Protein AF-A0A2E4IWW7-F1 (afdb_monomer)

Secondary structure (DSSP, 8-state):
-----HHHHHHHHHHHHHHHHHHHHT-S--HHHHHHHHHHHHHHHTTSHHHHHTT--S---HHHHHHHS----HHHHHHHHHHHHTT-----

pLDDT: mean 82.87, std 14.84, range [42.53, 96.56]

Radius of gyration: 23.25 Å; Cα contacts (8 Å, |Δi|>4): 50; chains: 1; bounding box: 61×48×36 Å

Solvent-accessible surface area (backbone atoms only — not comparable to full-atom values): 5480 Å² total; per-residue (Å²): 132,92,79,80,64,71,69,60,56,54,55,53,50,50,52,52,50,52,54,50,50,49,58,59,69,67,62,59,89,50,68,65,58,52,51,56,49,49,43,57,50,33,48,56,39,29,73,28,56,52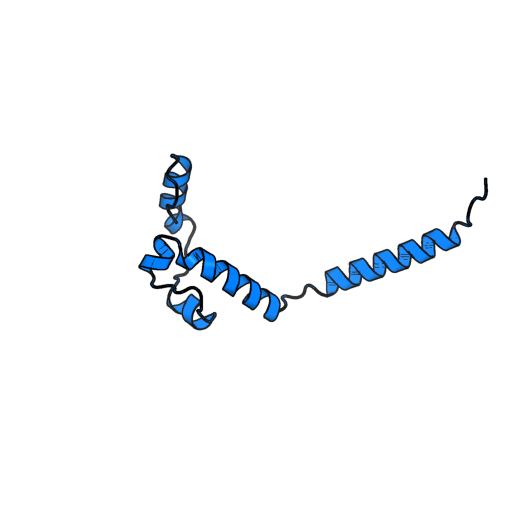,22,49,75,60,66,42,82,27,79,66,52,72,70,55,44,62,72,60,52,75,92,76,52,71,81,74,49,42,68,46,53,54,42,42,75,74,66,47,73,83,71,67

Structure (mmCIF, N/CA/C/O backbone):
data_AF-A0A2E4IWW7-F1
#
_entry.id   AF-A0A2E4IWW7-F1
#
loop_
_atom_site.group_PDB
_atom_site.id
_atom_site.type_symbol
_atom_site.label_atom_id
_atom_site.label_alt_id
_atom_site.label_comp_id
_atom_site.label_asym_id
_atom_site.label_entity_id
_atom_site.label_seq_id
_atom_site.pdbx_PDB_ins_code
_atom_site.Cartn_x
_atom_site.Cartn_y
_atom_site.Cartn_z
_atom_site.occupancy
_atom_site.B_iso_or_equiv
_atom_site.auth_seq_id
_atom_site.auth_comp_id
_atom_site.auth_asym_id
_atom_site.auth_atom_id
_atom_site.pdbx_PDB_model_num
ATOM 1 N N . MET A 1 1 ? 45.301 36.688 -2.616 1.00 42.53 1 MET A N 1
ATOM 2 C CA . MET A 1 1 ? 44.315 35.586 -2.683 1.00 42.53 1 MET A CA 1
ATOM 3 C C . MET A 1 1 ? 44.137 35.216 -4.148 1.00 42.53 1 MET A C 1
ATOM 5 O O . MET A 1 1 ? 43.880 36.139 -4.914 1.00 42.53 1 MET A O 1
ATOM 9 N N . PRO A 1 2 ? 44.346 33.962 -4.586 1.00 52.50 2 PRO A N 1
ATOM 10 C CA . PRO A 1 2 ? 44.184 33.633 -5.996 1.00 52.50 2 PRO A CA 1
ATOM 11 C C . PRO A 1 2 ? 42.690 33.556 -6.327 1.00 52.50 2 PRO A C 1
ATOM 13 O O . PRO A 1 2 ? 41.943 32.805 -5.703 1.00 52.50 2 PRO A O 1
ATOM 16 N N . VAL A 1 3 ? 42.256 34.369 -7.289 1.00 61.78 3 VAL A N 1
ATOM 17 C CA . VAL A 1 3 ? 40.889 34.371 -7.819 1.00 61.78 3 VAL A CA 1
ATOM 18 C C . VAL A 1 3 ? 40.910 33.519 -9.086 1.00 61.78 3 VAL A C 1
ATOM 20 O O . VAL A 1 3 ? 41.581 33.871 -10.055 1.00 61.78 3 VAL A O 1
ATOM 23 N N . PHE A 1 4 ? 40.248 32.362 -9.064 1.00 55.47 4 PHE A N 1
ATOM 24 C CA . PHE A 1 4 ? 40.163 31.490 -10.237 1.00 55.47 4 PHE A CA 1
ATOM 25 C C . PHE A 1 4 ? 39.291 32.133 -11.336 1.00 55.47 4 PHE A C 1
ATOM 27 O O . PHE A 1 4 ? 38.273 32.746 -11.007 1.00 55.47 4 PHE A O 1
ATOM 34 N N . PRO A 1 5 ? 39.641 31.995 -12.631 1.00 63.50 5 PRO A N 1
ATOM 35 C CA . PRO A 1 5 ? 38.901 32.625 -13.726 1.00 63.50 5 PRO A CA 1
ATOM 36 C C . PRO A 1 5 ? 37.452 32.118 -13.831 1.00 63.50 5 PRO A C 1
ATOM 38 O O . PRO A 1 5 ? 37.210 30.912 -13.761 1.00 63.50 5 PRO A O 1
ATOM 41 N N . ASN A 1 6 ? 36.502 33.020 -14.114 1.00 56.94 6 ASN A N 1
ATOM 42 C CA . ASN A 1 6 ? 35.058 32.736 -14.251 1.00 56.94 6 ASN 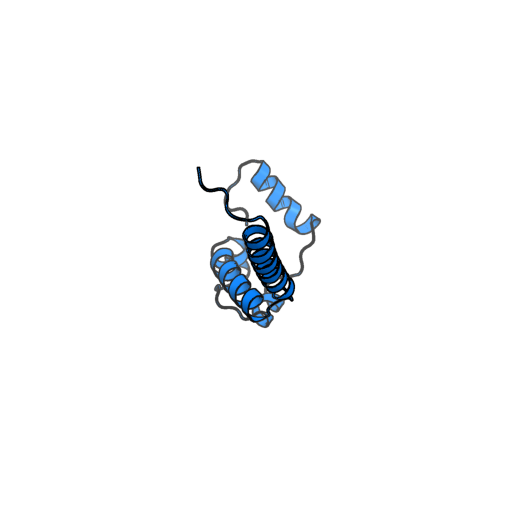A CA 1
ATOM 43 C C . ASN A 1 6 ? 34.707 31.593 -15.233 1.00 56.94 6 ASN A C 1
ATOM 45 O O . ASN A 1 6 ? 33.640 30.997 -15.123 1.00 56.94 6 ASN A O 1
ATOM 49 N N . SER A 1 7 ? 35.609 31.260 -16.162 1.00 60.75 7 SER A N 1
ATOM 50 C CA . SER A 1 7 ? 35.459 30.168 -17.137 1.00 60.75 7 SER A CA 1
ATOM 51 C C . SER A 1 7 ? 35.382 28.770 -16.493 1.00 60.75 7 SER A C 1
ATOM 53 O O . SER A 1 7 ? 34.686 27.887 -16.987 1.00 60.75 7 SER A O 1
ATOM 55 N N . PHE A 1 8 ? 36.035 28.558 -15.344 1.00 60.38 8 PHE A N 1
ATOM 56 C CA . PHE A 1 8 ? 35.958 27.269 -14.643 1.00 60.38 8 PHE A CA 1
ATOM 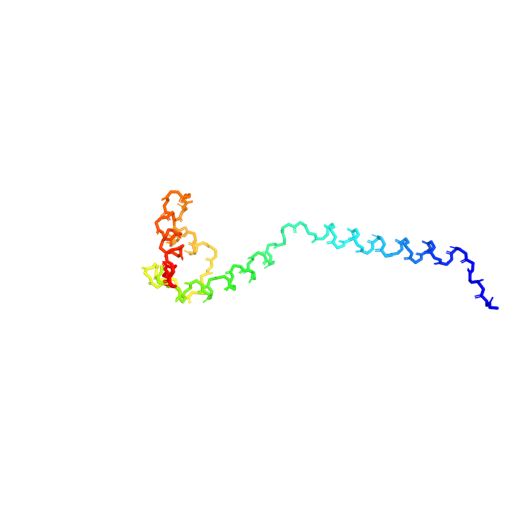57 C C . PHE A 1 8 ? 34.600 27.060 -13.961 1.00 60.38 8 PHE A C 1
ATOM 59 O O . PHE A 1 8 ? 34.073 25.948 -13.955 1.00 60.38 8 PHE A O 1
ATOM 66 N N . TYR A 1 9 ? 33.998 28.130 -13.437 1.00 59.06 9 TYR A N 1
ATOM 67 C CA . TYR A 1 9 ? 32.689 28.064 -12.788 1.00 59.06 9 TYR A CA 1
ATOM 68 C C . TYR A 1 9 ? 31.559 27.791 -13.787 1.00 59.06 9 TYR A C 1
ATOM 70 O O . TYR A 1 9 ? 30.664 27.004 -13.486 1.00 59.06 9 TYR A O 1
ATOM 78 N N . THR A 1 10 ? 31.612 28.372 -14.990 1.00 60.41 10 THR A N 1
ATOM 79 C CA . THR A 1 10 ? 30.597 28.135 -16.032 1.00 60.41 10 THR A CA 1
ATOM 80 C C . THR A 1 10 ? 30.667 26.719 -16.602 1.00 60.41 10 THR A C 1
ATOM 82 O O . THR A 1 10 ? 29.624 26.102 -16.819 1.00 60.41 10 THR A O 1
ATOM 85 N N . LEU A 1 11 ? 31.870 26.157 -16.767 1.00 66.31 11 LEU A N 1
ATOM 86 C CA . LEU A 1 11 ? 32.052 24.771 -17.206 1.00 66.31 11 LEU A CA 1
ATOM 87 C C . LEU A 1 11 ? 31.476 23.773 -16.183 1.00 66.31 11 LEU A C 1
ATOM 89 O O . LEU A 1 11 ? 30.735 22.857 -16.545 1.00 66.31 11 LEU A O 1
ATOM 93 N N . VAL A 1 12 ? 31.767 23.977 -14.893 1.00 61.19 12 VAL A N 1
ATOM 94 C CA . VAL A 1 12 ? 31.252 23.126 -13.806 1.00 61.19 12 VAL A CA 1
ATOM 95 C C . VAL A 1 12 ? 29.734 23.273 -13.657 1.00 61.19 12 VAL A C 1
ATOM 97 O O . VAL A 1 12 ? 29.032 22.268 -13.532 1.00 61.19 12 VAL A O 1
ATOM 100 N N . ALA A 1 13 ? 29.204 24.497 -13.737 1.00 64.88 13 ALA A N 1
ATOM 101 C CA . ALA A 1 13 ? 27.764 24.749 -13.690 1.00 64.88 13 ALA A CA 1
ATOM 102 C C . ALA A 1 13 ? 27.017 24.112 -14.879 1.00 64.88 13 ALA A C 1
ATOM 104 O O . ALA A 1 13 ? 25.935 23.543 -14.697 1.00 64.88 13 ALA A O 1
ATOM 105 N N . GLY A 1 14 ? 27.607 24.135 -16.079 1.00 65.06 14 GLY A N 1
ATOM 106 C CA . GLY A 1 14 ? 27.060 23.480 -17.270 1.00 65.06 14 GLY A CA 1
ATOM 107 C C . GLY A 1 14 ? 26.977 21.958 -17.124 1.00 65.06 14 GLY A C 1
ATOM 108 O O . GLY A 1 14 ? 25.933 21.364 -17.397 1.00 65.06 14 GLY A O 1
ATOM 109 N N . LEU A 1 15 ? 28.035 21.322 -16.605 1.00 68.44 15 LEU A N 1
ATOM 110 C CA . LEU A 1 15 ? 28.056 19.876 -16.346 1.00 68.44 15 LEU A CA 1
ATOM 111 C C . LEU A 1 15 ? 27.055 19.456 -15.256 1.00 68.44 15 LEU A C 1
ATOM 113 O O . LEU A 1 15 ? 26.370 18.440 -15.401 1.00 68.44 15 LEU A O 1
ATOM 117 N N . ALA A 1 16 ? 26.931 20.237 -14.178 1.00 69.12 16 ALA A N 1
ATOM 118 C CA . ALA A 1 16 ? 25.957 19.977 -13.116 1.00 69.12 16 ALA A CA 1
ATOM 119 C C . ALA A 1 16 ? 24.508 20.0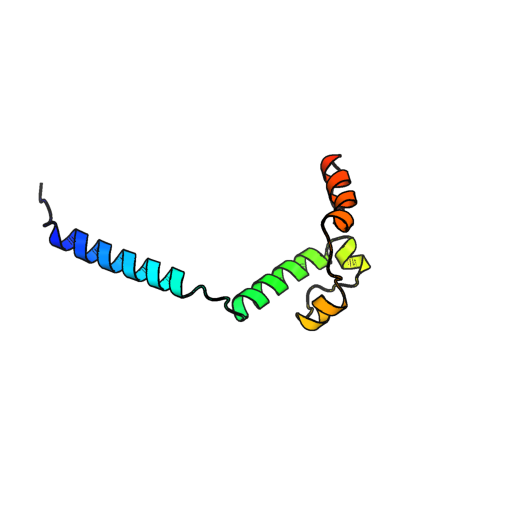74 -13.629 1.00 69.12 16 ALA A C 1
ATOM 121 O O . ALA A 1 16 ? 23.688 19.200 -13.334 1.00 69.12 16 ALA A O 1
ATOM 122 N N . SER A 1 17 ? 24.218 21.079 -14.460 1.00 69.19 17 SER A N 1
ATOM 123 C CA . SER A 1 17 ? 22.900 21.280 -15.077 1.00 69.19 17 SER A CA 1
ATOM 124 C C . SER A 1 17 ? 22.547 20.150 -16.049 1.00 69.19 17 SER A C 1
ATOM 126 O O . SER A 1 17 ? 21.435 19.624 -16.007 1.00 69.19 17 SER A O 1
ATOM 128 N N . ALA A 1 18 ? 23.509 19.688 -16.855 1.00 69.75 18 ALA A N 1
ATOM 129 C CA . ALA A 1 18 ? 23.321 18.540 -17.742 1.00 69.75 18 ALA A CA 1
ATOM 130 C C . ALA A 1 18 ? 23.045 17.238 -16.965 1.00 69.75 18 ALA A C 1
ATOM 132 O O . ALA A 1 18 ? 22.173 16.454 -17.344 1.00 69.75 18 ALA A O 1
ATOM 133 N N . LYS A 1 19 ? 23.729 17.014 -15.833 1.00 69.12 19 LYS A N 1
ATOM 134 C CA . LYS A 1 19 ? 23.486 15.855 -14.956 1.00 69.12 19 LYS A CA 1
ATOM 135 C C . LYS A 1 19 ? 22.104 15.908 -14.294 1.00 69.12 19 LYS A C 1
ATOM 137 O O . LYS A 1 19 ? 21.452 14.871 -14.183 1.00 69.12 19 LYS A O 1
ATOM 142 N N . ALA A 1 20 ? 21.650 17.088 -13.870 1.00 71.31 20 ALA A N 1
ATOM 143 C CA . ALA A 1 20 ? 20.302 17.283 -13.337 1.00 71.31 20 ALA A CA 1
ATOM 144 C C . ALA A 1 20 ? 19.230 17.052 -14.417 1.00 71.31 20 ALA A C 1
ATOM 146 O O . ALA A 1 20 ? 18.281 16.308 -14.183 1.00 71.31 20 ALA A O 1
ATOM 147 N N . GLY A 1 21 ? 19.429 17.585 -15.626 1.00 67.75 21 GLY A N 1
ATOM 148 C CA . GLY A 1 21 ? 18.549 17.353 -16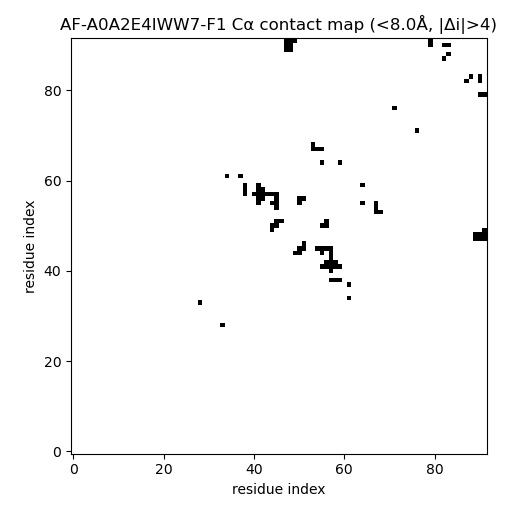.775 1.00 67.75 21 GLY A CA 1
ATOM 149 C C . GLY A 1 21 ? 18.475 15.881 -17.192 1.00 67.75 21 GLY A C 1
ATOM 150 O O . GLY A 1 21 ? 17.388 15.378 -17.471 1.00 67.75 21 GLY A O 1
ATOM 151 N N . LYS A 1 22 ? 19.594 15.144 -17.147 1.00 63.03 22 LYS A N 1
ATOM 152 C CA . LYS A 1 22 ? 19.606 13.690 -17.376 1.00 63.03 22 LYS A CA 1
ATOM 153 C C . LYS A 1 22 ? 18.797 12.934 -16.314 1.00 63.03 22 LYS A C 1
ATOM 155 O O . LYS A 1 22 ? 17.992 12.085 -16.657 1.00 63.03 22 LYS A O 1
ATOM 160 N N . ARG A 1 23 ? 18.929 13.293 -15.032 1.00 62.06 23 ARG A N 1
ATOM 161 C CA . ARG A 1 23 ? 18.145 12.680 -13.939 1.00 62.06 23 ARG A CA 1
ATOM 162 C C . ARG A 1 23 ? 16.643 12.951 -14.047 1.00 62.06 23 ARG A C 1
ATOM 164 O O . ARG A 1 23 ? 15.842 12.077 -13.734 1.00 62.06 23 ARG A O 1
ATOM 171 N N . LEU A 1 24 ? 16.268 14.148 -14.491 1.00 63.97 24 LEU A N 1
ATOM 172 C CA . LEU A 1 24 ? 14.868 14.529 -14.690 1.00 63.97 24 LEU A CA 1
ATOM 173 C C . LEU A 1 24 ? 14.275 13.879 -15.953 1.00 63.97 24 LEU A C 1
ATOM 175 O O . LEU A 1 24 ? 13.138 13.423 -15.921 1.00 63.97 24 LEU A O 1
ATOM 179 N N . SER A 1 25 ? 15.055 13.764 -17.033 1.00 61.97 25 SER A N 1
ATOM 180 C CA . SER A 1 25 ? 14.644 13.069 -18.268 1.00 61.97 25 SER A CA 1
ATOM 181 C C . SER A 1 25 ? 14.658 11.540 -18.154 1.00 61.97 25 SER A C 1
ATOM 183 O O . SER A 1 25 ? 13.966 10.878 -18.920 1.00 61.97 25 SER A O 1
ATOM 185 N N . GLU A 1 26 ? 15.368 10.981 -17.169 1.00 57.59 26 GLU A N 1
ATOM 186 C CA . GLU A 1 26 ? 15.322 9.563 -16.773 1.00 57.59 26 GLU A CA 1
ATOM 187 C C . GLU A 1 26 ? 14.151 9.221 -15.838 1.00 57.59 26 GLU A C 1
ATOM 189 O O . GLU A 1 26 ? 14.039 8.075 -15.399 1.00 57.59 26 GLU A O 1
ATOM 194 N N . THR A 1 27 ? 13.225 10.157 -15.591 1.00 59.03 27 THR A N 1
ATOM 195 C CA . THR A 1 27 ? 11.949 9.840 -14.927 1.00 59.03 27 THR A CA 1
ATOM 196 C C . THR A 1 27 ? 10.746 9.808 -15.892 1.00 59.03 27 THR A C 1
ATOM 198 O O . THR A 1 27 ? 9.717 10.417 -15.602 1.00 59.03 27 THR A O 1
ATOM 201 N N . PRO A 1 28 ? 10.779 9.074 -17.026 1.00 55.00 28 PRO A N 1
ATOM 202 C CA . PRO A 1 28 ? 9.566 8.412 -17.473 1.00 55.00 28 PRO A CA 1
ATOM 203 C C . PRO A 1 28 ? 9.217 7.329 -16.444 1.00 55.00 28 PRO A C 1
ATOM 205 O O . PRO A 1 28 ? 10.083 6.833 -15.721 1.00 55.00 28 PRO A O 1
ATOM 208 N N . SER A 1 29 ? 7.943 6.959 -16.351 1.00 65.00 29 SER A N 1
ATOM 209 C CA . SER A 1 29 ? 7.457 5.885 -15.483 1.00 65.00 29 SER A CA 1
ATOM 210 C C . SER A 1 29 ? 8.265 4.597 -15.699 1.00 65.00 29 SER A C 1
ATOM 212 O O . SER A 1 29 ? 7.962 3.822 -16.602 1.00 65.00 29 SER A O 1
ATOM 214 N N . ASN A 1 30 ? 9.314 4.365 -14.905 1.00 79.69 30 ASN A N 1
ATOM 215 C CA . ASN A 1 30 ? 10.123 3.160 -15.012 1.00 79.69 30 ASN A CA 1
ATOM 216 C C . ASN A 1 30 ? 9.274 1.988 -14.491 1.00 79.69 30 ASN A C 1
ATOM 218 O O . ASN A 1 30 ? 8.998 1.938 -13.286 1.00 79.69 30 ASN A O 1
ATOM 222 N N . PRO A 1 31 ? 8.855 1.032 -15.344 1.00 85.50 31 PRO A N 1
ATOM 223 C CA . PRO A 1 31 ? 7.961 -0.041 -14.916 1.00 85.50 31 PRO A CA 1
ATOM 224 C C . PRO A 1 31 ? 8.581 -0.925 -13.831 1.00 85.50 31 PRO A C 1
ATOM 226 O O . PRO A 1 31 ? 7.863 -1.472 -12.997 1.00 85.50 31 PRO A O 1
ATOM 229 N N . LYS A 1 32 ? 9.916 -1.039 -13.799 1.00 88.12 32 LYS A N 1
ATOM 230 C CA . LYS A 1 32 ? 10.623 -1.737 -12.723 1.00 88.12 32 LYS A CA 1
ATOM 231 C C . LYS A 1 32 ? 10.475 -0.992 -11.398 1.00 88.12 32 LYS A C 1
ATOM 233 O O . LYS A 1 32 ? 10.149 -1.614 -10.397 1.00 88.12 32 LYS A O 1
ATOM 238 N N . ALA A 1 33 ? 10.643 0.330 -11.400 1.00 89.25 33 ALA A N 1
ATOM 239 C CA . ALA A 1 33 ? 10.480 1.136 -10.191 1.00 89.25 33 ALA A CA 1
ATOM 240 C C . ALA A 1 33 ? 9.045 1.058 -9.642 1.00 89.25 33 ALA A C 1
ATOM 242 O O . ALA A 1 33 ? 8.865 0.914 -8.438 1.00 89.25 33 ALA A O 1
ATOM 243 N N . GLN A 1 34 ? 8.032 1.077 -10.516 1.00 90.94 34 GLN A N 1
ATOM 244 C CA . GLN A 1 34 ? 6.628 0.893 -10.121 1.00 90.94 34 GLN A CA 1
ATOM 245 C C . GLN A 1 34 ? 6.386 -0.481 -9.477 1.00 90.94 34 GLN A C 1
ATOM 247 O O . GLN A 1 34 ? 5.756 -0.560 -8.427 1.00 90.94 34 GLN A O 1
ATOM 252 N N . LYS A 1 35 ? 6.940 -1.559 -10.054 1.00 92.44 35 LYS A N 1
ATOM 253 C CA . LYS A 1 35 ? 6.867 -2.909 -9.468 1.00 92.44 35 LYS A CA 1
ATOM 254 C C . LYS A 1 35 ? 7.564 -2.990 -8.107 1.00 92.44 35 LYS A C 1
ATOM 256 O O . LYS A 1 35 ? 6.991 -3.533 -7.168 1.00 92.44 35 LYS A O 1
ATOM 261 N N . ASP A 1 36 ? 8.763 -2.421 -7.995 1.00 92.88 36 ASP A N 1
ATOM 262 C CA . ASP A 1 36 ? 9.545 -2.419 -6.753 1.00 92.88 36 ASP A CA 1
ATOM 263 C C . ASP A 1 36 ? 8.821 -1.635 -5.637 1.00 92.88 36 ASP A C 1
ATOM 265 O O . ASP A 1 36 ? 8.838 -2.040 -4.475 1.00 92.88 36 ASP A O 1
ATOM 269 N N . ILE A 1 37 ? 8.162 -0.520 -5.978 1.00 94.75 37 ILE A N 1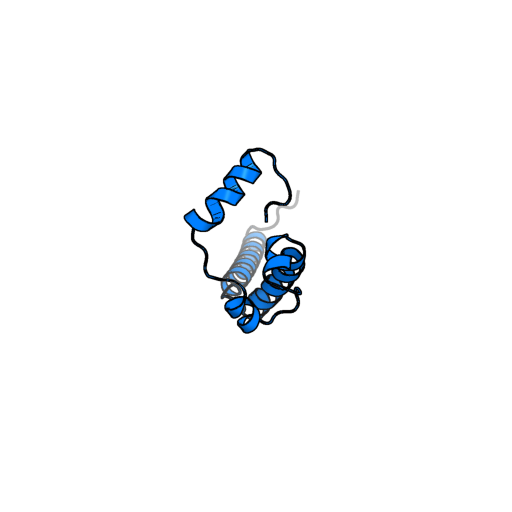
ATOM 270 C CA . ILE A 1 37 ? 7.345 0.264 -5.040 1.00 94.75 37 ILE A CA 1
ATOM 271 C C . ILE A 1 37 ? 6.086 -0.508 -4.641 1.00 94.75 37 ILE A C 1
ATOM 273 O O . ILE A 1 37 ? 5.792 -0.594 -3.450 1.00 94.75 37 ILE A O 1
ATOM 277 N N . LEU A 1 38 ? 5.373 -1.102 -5.603 1.00 95.62 38 LEU A N 1
ATOM 278 C CA . LEU A 1 38 ? 4.172 -1.889 -5.328 1.00 95.62 38 LEU A CA 1
ATOM 279 C C . LEU A 1 38 ? 4.467 -3.033 -4.351 1.00 95.62 38 LEU A C 1
ATOM 281 O O . LEU A 1 38 ? 3.748 -3.177 -3.369 1.00 95.62 38 LEU A O 1
ATOM 285 N N . ALA A 1 39 ? 5.553 -3.783 -4.554 1.00 95.75 39 ALA A N 1
ATOM 286 C CA . ALA A 1 39 ? 5.943 -4.869 -3.653 1.00 95.75 39 ALA A CA 1
ATOM 287 C C . ALA A 1 39 ? 6.165 -4.382 -2.206 1.00 95.75 39 ALA A C 1
ATOM 289 O O . ALA A 1 39 ? 5.714 -5.015 -1.254 1.00 95.75 39 ALA A O 1
ATOM 290 N N . LYS A 1 40 ? 6.807 -3.218 -2.026 1.00 96.25 40 LYS A N 1
ATOM 291 C CA . LYS A 1 40 ? 7.001 -2.615 -0.695 1.00 96.25 40 LYS A CA 1
ATOM 292 C C . LYS A 1 40 ? 5.681 -2.203 -0.049 1.00 96.25 40 LYS A C 1
ATOM 294 O O . LYS A 1 40 ? 5.495 -2.412 1.148 1.00 96.25 40 LYS A O 1
ATOM 299 N N . LEU A 1 41 ? 4.779 -1.609 -0.830 1.00 96.19 41 LEU A N 1
ATOM 300 C CA . LEU A 1 41 ? 3.467 -1.194 -0.342 1.00 96.19 41 LEU A CA 1
ATOM 301 C C . LEU A 1 41 ? 2.612 -2.402 0.045 1.00 96.19 41 LEU A C 1
ATOM 303 O O . LEU A 1 41 ? 2.000 -2.372 1.106 1.00 96.19 41 LEU A O 1
ATOM 307 N N . LEU A 1 42 ? 2.623 -3.472 -0.752 1.00 96.56 42 LEU A N 1
ATOM 308 C CA . LEU A 1 42 ? 1.874 -4.699 -0.471 1.00 96.56 42 LEU A CA 1
ATOM 309 C C . LEU A 1 42 ? 2.367 -5.410 0.789 1.00 96.56 42 LEU A C 1
ATOM 311 O O . LEU A 1 42 ? 1.546 -5.848 1.589 1.00 96.56 42 LEU A O 1
ATOM 315 N N . ALA A 1 43 ? 3.682 -5.463 1.015 1.00 96.56 43 ALA A N 1
ATOM 316 C CA . ALA A 1 43 ? 4.241 -6.033 2.240 1.00 96.56 43 ALA A CA 1
ATOM 317 C C . ALA A 1 43 ? 3.744 -5.306 3.505 1.00 96.56 43 ALA A C 1
ATOM 319 O O . ALA A 1 43 ? 3.451 -5.948 4.513 1.00 96.56 43 ALA A O 1
ATOM 320 N N . SER A 1 44 ? 3.614 -3.975 3.442 1.00 95.56 44 SER A N 1
ATOM 321 C CA . SER A 1 44 ? 3.029 -3.172 4.524 1.00 95.56 44 SER A CA 1
ATOM 322 C C . SER A 1 44 ? 1.511 -3.358 4.612 1.00 95.56 44 SER A C 1
ATOM 324 O O . SER A 1 44 ? 0.965 -3.578 5.690 1.00 95.56 44 SER A O 1
ATOM 326 N N . TYR A 1 45 ? 0.826 -3.333 3.466 1.00 94.81 45 TYR A N 1
ATOM 327 C CA . TYR A 1 45 ? -0.628 -3.447 3.382 1.00 94.81 45 TYR A CA 1
ATOM 328 C C . TYR A 1 45 ? -1.140 -4.783 3.933 1.00 94.81 45 TYR A C 1
ATOM 330 O O . TYR A 1 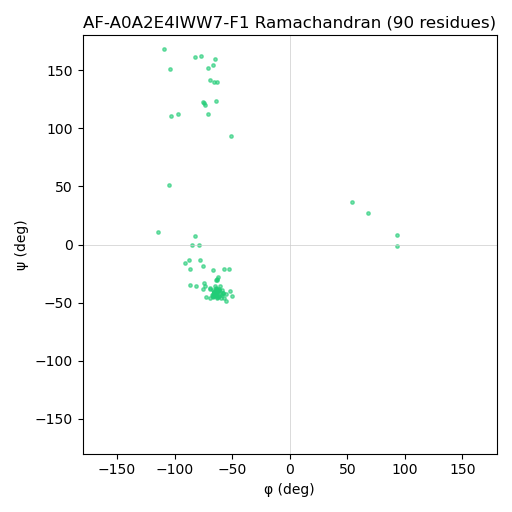45 ? -2.127 -4.800 4.654 1.00 94.81 45 TYR A O 1
ATOM 338 N N . ALA A 1 46 ? -0.424 -5.886 3.703 1.00 95.56 46 ALA A N 1
ATOM 339 C CA . ALA A 1 46 ? -0.740 -7.205 4.260 1.00 95.56 46 ALA A CA 1
ATOM 340 C C . ALA A 1 46 ? -0.809 -7.232 5.803 1.00 95.56 46 ALA A C 1
ATOM 342 O O . ALA A 1 46 ? -1.411 -8.130 6.391 1.00 95.56 46 ALA A O 1
ATOM 343 N N . GLN A 1 47 ? -0.190 -6.259 6.481 1.00 95.12 47 GLN A N 1
ATOM 344 C CA . GLN A 1 47 ? -0.233 -6.149 7.940 1.00 95.12 47 GLN A CA 1
ATOM 345 C C . GLN A 1 47 ? -1.430 -5.348 8.455 1.00 95.12 47 GLN A C 1
ATOM 347 O O . GLN A 1 47 ? -1.714 -5.413 9.652 1.00 95.12 47 GLN A O 1
ATOM 352 N N . THR A 1 48 ? -2.134 -4.623 7.584 1.00 93.38 48 THR A N 1
ATOM 353 C CA . THR A 1 48 ? -3.320 -3.855 7.964 1.00 93.38 48 THR A CA 1
ATOM 354 C C . THR A 1 48 ? -4.529 -4.773 8.130 1.00 93.38 48 THR A C 1
ATOM 356 O O . THR A 1 48 ? -4.542 -5.918 7.664 1.00 93.38 48 THR A O 1
ATOM 359 N N . LYS A 1 49 ? -5.569 -4.289 8.809 1.00 91.56 49 LYS A N 1
ATOM 360 C CA . LYS A 1 49 ? -6.816 -5.029 8.983 1.00 91.56 49 LYS A CA 1
ATOM 361 C C . LYS A 1 49 ? -7.451 -5.342 7.627 1.00 91.56 49 LYS A C 1
ATOM 363 O O . LYS A 1 49 ? -7.786 -6.499 7.390 1.00 91.56 49 LYS A O 1
ATOM 368 N N . GLN A 1 50 ? -7.532 -4.367 6.716 1.00 91.69 50 GLN A N 1
ATOM 369 C CA . GLN A 1 50 ? -8.080 -4.616 5.377 1.00 91.69 50 GLN A CA 1
ATOM 370 C C . GLN A 1 50 ? -7.221 -5.571 4.557 1.00 91.69 50 GLN A C 1
ATOM 372 O O . GLN A 1 50 ? -7.771 -6.429 3.874 1.00 91.69 50 GLN A O 1
ATOM 377 N N . GLY A 1 51 ? -5.890 -5.455 4.615 1.00 93.19 51 GLY A N 1
ATOM 378 C CA . GLY A 1 51 ? -5.015 -6.377 3.894 1.00 93.19 51 GLY A CA 1
ATOM 379 C C . GLY A 1 51 ? -5.255 -7.826 4.312 1.00 93.19 51 GLY A C 1
ATOM 380 O O . GLY A 1 51 ? -5.366 -8.701 3.456 1.00 93.19 51 GLY A O 1
ATOM 381 N N . ARG A 1 52 ? -5.442 -8.068 5.615 1.00 93.06 52 ARG A N 1
ATOM 382 C CA . ARG A 1 52 ? -5.801 -9.390 6.149 1.00 93.06 52 ARG A CA 1
ATOM 383 C C . ARG A 1 52 ? -7.205 -9.831 5.729 1.00 93.06 52 ARG A C 1
ATOM 385 O O . ARG A 1 52 ? -7.372 -10.981 5.339 1.00 93.06 52 ARG A O 1
ATOM 392 N N . GLU A 1 53 ? -8.194 -8.938 5.775 1.00 92.19 53 GLU A N 1
ATOM 393 C CA . GLU A 1 53 ? -9.583 -9.226 5.370 1.00 92.19 53 GLU A CA 1
ATOM 394 C C . GLU A 1 53 ? -9.711 -9.550 3.872 1.00 92.19 53 GLU A C 1
ATOM 396 O O . GLU A 1 53 ? -10.490 -10.424 3.497 1.00 92.19 53 GLU A O 1
ATOM 401 N N . LEU A 1 54 ? -8.915 -8.895 3.023 1.00 92.56 54 LEU A N 1
ATOM 402 C CA . LEU A 1 54 ? -8.852 -9.142 1.579 1.00 92.56 54 LEU A CA 1
ATOM 403 C C . LEU A 1 54 ? -7.902 -10.291 1.198 1.00 92.56 54 LEU A C 1
ATOM 405 O O . LEU A 1 54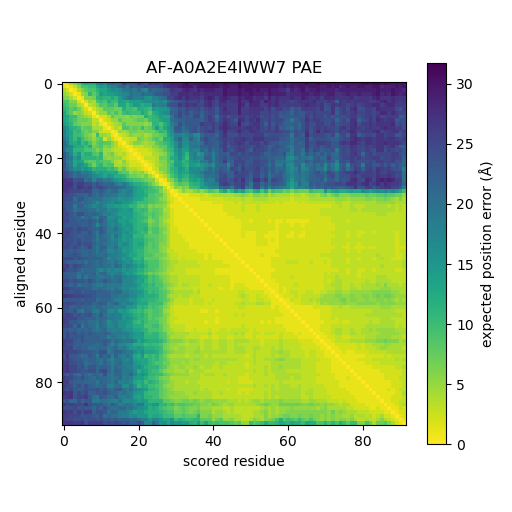 ? -7.754 -10.591 0.014 1.00 92.56 54 LEU A O 1
ATOM 409 N N . GLY A 1 55 ? -7.246 -10.931 2.171 1.00 93.44 55 GLY A N 1
ATOM 410 C CA . GLY A 1 55 ? -6.329 -12.046 1.924 1.00 93.44 55 GLY A CA 1
ATOM 411 C C . GLY A 1 55 ? -5.047 -11.655 1.181 1.00 93.44 55 GLY A C 1
ATOM 412 O O . GLY A 1 55 ? -4.468 -12.485 0.482 1.00 93.44 55 GLY A O 1
ATOM 413 N N . ILE A 1 56 ? -4.599 -10.404 1.312 1.00 95.31 56 ILE A N 1
ATOM 414 C CA . ILE A 1 56 ? -3.340 -9.931 0.733 1.00 95.31 56 ILE A CA 1
ATOM 415 C C . ILE A 1 56 ? -2.168 -10.497 1.537 1.00 95.31 56 ILE A C 1
ATOM 417 O O . ILE A 1 56 ? -2.015 -10.232 2.727 1.00 95.31 56 ILE A O 1
ATOM 421 N N . SER A 1 57 ? -1.317 -11.261 0.862 1.00 93.69 57 SER A N 1
ATOM 422 C CA . SER A 1 57 ? -0.108 -11.882 1.406 1.00 93.69 57 SER A CA 1
ATOM 423 C C . SER A 1 57 ? 1.123 -10.973 1.362 1.00 93.69 57 SER A C 1
ATOM 425 O O . SER A 1 57 ? 2.078 -11.198 2.103 1.00 93.69 57 SER A O 1
ATOM 427 N N . GLY A 1 58 ? 1.123 -9.951 0.501 1.00 93.00 58 GLY A N 1
ATOM 428 C CA . GLY A 1 58 ? 2.254 -9.046 0.294 1.00 93.00 58 GLY A CA 1
ATOM 429 C C . GLY A 1 58 ? 3.187 -9.455 -0.852 1.00 93.00 58 GLY A C 1
ATOM 430 O O . GLY A 1 58 ? 4.168 -8.761 -1.119 1.00 93.00 58 GLY A O 1
ATOM 431 N N . LEU A 1 59 ? 2.901 -10.575 -1.522 1.00 92.44 59 LEU A N 1
ATOM 432 C CA . LEU A 1 59 ? 3.704 -11.153 -2.607 1.00 92.44 59 LEU A CA 1
ATOM 433 C C . LEU A 1 59 ? 2.975 -11.136 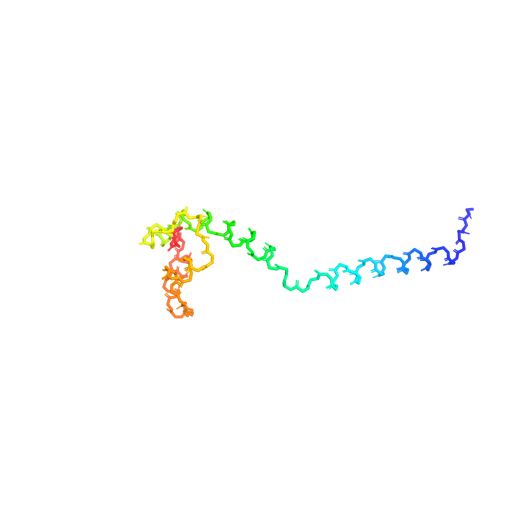-3.961 1.00 92.44 59 LEU A C 1
ATOM 435 O O . LEU A 1 59 ? 3.415 -11.770 -4.921 1.00 92.44 59 LEU A O 1
ATOM 439 N N . GLU A 1 60 ? 1.852 -10.426 -4.046 1.00 93.62 60 GLU A N 1
ATOM 440 C CA . GLU A 1 60 ? 1.003 -10.382 -5.227 1.00 93.62 60 GLU A CA 1
ATOM 441 C C . GLU A 1 60 ? 1.711 -9.721 -6.410 1.00 93.62 60 GLU A C 1
ATOM 443 O O . GLU A 1 60 ? 2.347 -8.667 -6.319 1.00 93.62 60 GLU A O 1
ATOM 448 N N . THR A 1 61 ? 1.504 -10.302 -7.586 1.00 94.50 61 THR A N 1
ATOM 449 C CA . THR A 1 61 ? 1.684 -9.580 -8.842 1.00 94.50 61 THR A CA 1
ATOM 450 C C . THR A 1 61 ? 0.655 -8.455 -8.949 1.00 94.50 61 THR A C 1
ATOM 452 O O . THR A 1 61 ? -0.419 -8.507 -8.351 1.00 94.50 61 THR A O 1
ATOM 455 N N . TYR A 1 62 ? 0.928 -7.459 -9.795 1.00 94.19 62 TYR A N 1
ATOM 456 C CA . TYR A 1 62 ? -0.035 -6.387 -10.067 1.00 94.19 62 TYR A CA 1
ATOM 457 C C . TYR A 1 62 ? -1.427 -6.911 -10.467 1.00 94.19 62 TYR A C 1
ATOM 459 O O . TYR A 1 62 ? -2.432 -6.377 -10.009 1.00 94.19 62 TYR A O 1
ATOM 467 N N . ALA A 1 63 ? -1.495 -7.968 -11.284 1.00 94.81 63 ALA A N 1
ATOM 468 C CA . ALA A 1 63 ? -2.766 -8.542 -11.722 1.00 94.81 63 ALA A CA 1
ATOM 469 C C . ALA A 1 63 ? -3.559 -9.159 -10.558 1.00 94.81 63 ALA A C 1
ATOM 471 O O . ALA A 1 63 ? -4.765 -8.962 -10.476 1.00 94.81 63 ALA A O 1
ATOM 472 N N . GLN A 1 64 ? -2.880 -9.855 -9.641 1.00 94.81 64 GLN A N 1
ATOM 473 C CA . GLN A 1 64 ? -3.502 -10.411 -8.434 1.00 94.81 64 GLN A CA 1
ATOM 474 C C . GLN A 1 64 ? -3.969 -9.297 -7.490 1.00 94.81 64 GLN A C 1
ATOM 476 O O . GLN A 1 64 ? -5.106 -9.320 -7.029 1.00 94.81 64 GLN A O 1
ATOM 481 N N . PHE A 1 65 ? -3.139 -8.270 -7.274 1.00 94.50 65 PHE A N 1
ATOM 482 C CA . PHE A 1 65 ? -3.530 -7.086 -6.506 1.00 94.50 65 PHE A CA 1
ATOM 483 C C . PHE A 1 65 ? -4.792 -6.425 -7.080 1.00 94.50 65 PHE A C 1
ATOM 485 O O . PHE A 1 65 ? -5.736 -6.175 -6.340 1.00 94.50 65 PHE A O 1
ATOM 492 N N . ALA A 1 66 ? -4.838 -6.195 -8.395 1.00 93.88 66 ALA A N 1
ATOM 493 C CA . ALA A 1 66 ? -5.972 -5.550 -9.057 1.00 93.88 66 ALA A CA 1
ATOM 494 C C . ALA A 1 66 ? -7.266 -6.387 -9.027 1.00 93.88 66 ALA A C 1
ATOM 496 O O . ALA A 1 66 ? -8.350 -5.834 -9.184 1.00 93.88 66 ALA A O 1
ATOM 497 N N . GLN A 1 67 ? -7.165 -7.708 -8.842 1.00 93.31 67 GLN A N 1
ATOM 498 C CA . GLN A 1 67 ? -8.321 -8.591 -8.660 1.00 93.31 67 GLN A CA 1
ATOM 499 C C . GLN A 1 67 ? -8.846 -8.574 -7.221 1.00 93.31 67 GLN A C 1
ATOM 501 O O . GLN A 1 67 ? -10.053 -8.669 -7.019 1.00 93.31 67 GLN A O 1
ATOM 506 N N . HIS A 1 68 ? -7.956 -8.467 -6.232 1.00 90.44 68 HIS A N 1
ATOM 507 C CA . HIS A 1 68 ? -8.324 -8.510 -4.814 1.00 90.44 68 HIS A CA 1
ATOM 508 C C . HIS A 1 68 ? -8.730 -7.144 -4.255 1.00 90.44 68 HIS A C 1
ATOM 510 O O . HIS A 1 68 ? -9.603 -7.067 -3.394 1.00 90.44 68 HIS A O 1
ATOM 516 N N . VAL A 1 69 ? -8.099 -6.063 -4.723 1.00 91.19 69 VAL A N 1
ATOM 517 C CA . VAL A 1 69 ? -8.296 -4.719 -4.174 1.00 91.19 69 VAL A CA 1
ATOM 518 C C . VAL A 1 69 ? -9.202 -3.904 -5.100 1.00 91.19 69 VAL A C 1
ATOM 520 O O . VAL A 1 69 ? -8.780 -3.536 -6.200 1.00 91.19 69 VAL A O 1
ATOM 523 N N . PRO A 1 70 ? -10.445 -3.596 -4.682 1.00 89.81 70 PRO A N 1
ATOM 524 C CA . PRO A 1 70 ? -11.373 -2.842 -5.511 1.00 89.81 70 PRO A CA 1
ATOM 525 C C . PRO A 1 70 ? -10.939 -1.381 -5.639 1.00 89.81 70 PRO A C 1
ATOM 527 O O . PRO A 1 70 ? -10.343 -0.800 -4.728 1.00 89.81 70 PRO A O 1
ATOM 530 N N . LEU A 1 71 ? -11.304 -0.754 -6.759 1.00 91.38 71 LEU A N 1
ATOM 531 C CA . LEU A 1 71 ? -11.135 0.685 -6.919 1.00 91.38 71 LEU A CA 1
ATOM 532 C C . LEU A 1 71 ? -12.021 1.417 -5.903 1.00 91.38 71 LEU A C 1
ATOM 534 O O . LEU A 1 71 ? -13.236 1.229 -5.863 1.00 91.38 71 LEU A O 1
ATOM 538 N N . GLN A 1 72 ? -11.397 2.256 -5.087 1.00 90.50 72 GLN A N 1
ATOM 539 C CA . GLN A 1 72 ? -12.048 2.972 -3.995 1.00 90.50 72 GLN A CA 1
ATOM 540 C C . GLN A 1 72 ? -12.274 4.438 -4.372 1.00 90.50 72 GLN A C 1
ATOM 542 O O . GLN A 1 72 ? -11.510 5.030 -5.135 1.00 90.50 72 GLN A O 1
ATOM 547 N N . THR A 1 73 ? -13.316 5.040 -3.804 1.00 95.44 73 THR A N 1
ATOM 548 C CA . THR A 1 73 ? -13.569 6.483 -3.907 1.00 95.44 73 THR A CA 1
ATOM 549 C C . THR A 1 73 ? -13.313 7.142 -2.560 1.00 95.44 73 THR A C 1
ATOM 551 O O . THR A 1 73 ? -13.212 6.473 -1.535 1.00 95.44 73 THR A O 1
ATOM 554 N N . TYR A 1 74 ? -13.257 8.471 -2.524 1.00 93.56 74 TYR A N 1
ATOM 555 C CA . TYR A 1 74 ? -13.130 9.179 -1.251 1.00 93.56 74 TYR A CA 1
ATOM 556 C C . TYR A 1 74 ? -14.248 8.804 -0.263 1.00 93.56 74 TYR A C 1
ATOM 558 O O . TYR A 1 74 ? -13.985 8.551 0.910 1.00 93.56 74 TYR A O 1
ATOM 566 N N . SER A 1 75 ? -15.490 8.702 -0.742 1.00 94.94 75 SER A N 1
ATOM 567 C CA . SER A 1 75 ? -16.634 8.365 0.106 1.00 94.94 75 SER A CA 1
ATOM 568 C C . SER A 1 75 ? -16.533 6.972 0.730 1.00 94.94 75 SER A C 1
ATOM 570 O O . SER A 1 75 ? -17.026 6.793 1.839 1.00 94.94 75 SER A O 1
ATOM 572 N N . SER A 1 76 ? -15.888 6.001 0.066 1.00 91.69 76 SER A N 1
ATOM 573 C CA . SER A 1 76 ? -15.732 4.649 0.621 1.00 91.69 76 SER A CA 1
ATOM 574 C C . SER A 1 76 ? -14.685 4.588 1.734 1.00 91.69 76 SER A C 1
ATOM 576 O O . SER A 1 76 ? -14.872 3.849 2.695 1.00 91.69 76 SER A O 1
ATOM 578 N N . ILE A 1 77 ? -13.629 5.406 1.657 1.00 91.81 77 ILE A N 1
ATOM 579 C CA . ILE A 1 77 ? -12.568 5.454 2.681 1.00 91.81 77 ILE A CA 1
ATOM 580 C C . ILE A 1 77 ? -12.831 6.479 3.792 1.00 91.81 77 ILE A C 1
ATOM 582 O O . ILE A 1 77 ? -12.208 6.417 4.852 1.00 91.81 77 ILE A O 1
ATOM 586 N N . ARG A 1 78 ? -13.754 7.425 3.581 1.00 94.25 78 ARG A N 1
ATOM 587 C CA . ARG A 1 78 ? -14.079 8.489 4.540 1.00 94.25 78 ARG A CA 1
ATOM 588 C C . ARG A 1 78 ? -14.357 7.979 5.967 1.00 94.25 78 ARG A C 1
ATOM 590 O O . ARG A 1 78 ? -13.788 8.568 6.883 1.00 94.25 78 ARG A O 1
ATOM 597 N N . PRO A 1 79 ? -15.131 6.897 6.194 1.00 93.75 79 PRO A N 1
ATOM 598 C CA . PRO A 1 79 ? -15.391 6.411 7.551 1.00 93.75 79 PRO A CA 1
ATOM 599 C C . PRO A 1 79 ? -14.121 5.993 8.302 1.00 93.75 79 PRO A C 1
ATOM 601 O O . PRO A 1 79 ? -14.009 6.206 9.506 1.00 93.75 79 PRO A O 1
ATOM 604 N N . MET A 1 80 ? -13.136 5.421 7.603 1.00 91.69 80 MET A N 1
ATOM 605 C CA . MET A 1 80 ? -11.845 5.107 8.215 1.00 91.69 80 MET A CA 1
ATOM 606 C C . MET A 1 80 ? -11.090 6.380 8.593 1.00 91.69 80 MET A C 1
ATOM 608 O O . MET A 1 80 ? -10.562 6.472 9.695 1.00 91.69 80 MET A O 1
ATOM 612 N N . ILE A 1 81 ? -11.063 7.373 7.700 1.00 92.12 81 ILE A N 1
ATOM 613 C CA . ILE A 1 81 ? -10.388 8.652 7.952 1.00 92.12 81 ILE A CA 1
ATOM 614 C C . ILE A 1 81 ? -10.983 9.339 9.188 1.00 92.12 81 ILE A C 1
ATOM 616 O O . ILE A 1 81 ? -10.237 9.828 10.031 1.00 92.12 81 ILE A O 1
ATOM 620 N N . GLU A 1 82 ? -12.309 9.343 9.329 1.00 95.88 82 GLU A N 1
ATOM 621 C CA . GLU A 1 82 ? -12.993 9.921 10.493 1.00 95.88 82 GLU A CA 1
ATOM 622 C C . GLU A 1 82 ? -12.605 9.206 11.799 1.00 95.88 82 GLU A C 1
ATOM 624 O O . GLU A 1 82 ? -12.333 9.865 12.801 1.00 95.88 82 GLU A O 1
ATOM 629 N N . ARG A 1 83 ? -12.477 7.872 11.782 1.00 94.44 83 ARG A N 1
ATOM 630 C CA . ARG A 1 83 ? -11.989 7.096 12.936 1.00 94.44 83 ARG A CA 1
ATOM 631 C C . ARG A 1 83 ? -10.539 7.440 13.299 1.00 94.44 83 ARG A C 1
ATOM 633 O O . ARG A 1 83 ? -10.245 7.652 14.474 1.00 94.44 83 ARG A O 1
ATOM 640 N N . MET A 1 84 ? -9.654 7.608 12.309 1.00 93.06 84 MET A N 1
ATOM 641 C CA . MET A 1 84 ? -8.280 8.093 12.554 1.00 93.06 84 MET A CA 1
ATOM 642 C C . MET A 1 84 ? -8.275 9.479 13.195 1.00 93.06 84 MET A C 1
ATOM 644 O O . MET A 1 84 ? -7.513 9.731 14.124 1.00 93.06 84 MET A O 1
ATOM 648 N N . GLN A 1 85 ? -9.130 10.386 12.713 1.00 94.50 85 GLN A N 1
ATOM 649 C CA . GLN A 1 85 ? -9.247 11.743 13.255 1.00 94.50 85 GLN A CA 1
ATOM 650 C C . GLN A 1 85 ? -9.725 11.753 14.711 1.00 94.50 85 GLN A C 1
ATOM 652 O O . GLN A 1 85 ? -9.345 12.640 15.470 1.00 94.50 85 GLN A O 1
ATOM 657 N N . GLN A 1 86 ? -10.519 10.759 15.110 1.00 96.44 86 GLN A N 1
ATOM 658 C CA . GLN A 1 86 ? -10.958 10.558 16.493 1.00 96.44 86 GLN A CA 1
ATOM 659 C C . GLN A 1 86 ? -9.887 9.900 17.383 1.00 96.44 86 GLN A C 1
ATOM 661 O O . GLN A 1 86 ? -10.117 9.719 18.578 1.00 96.44 86 GLN A O 1
ATOM 666 N N . GLY A 1 87 ? -8.710 9.585 16.831 1.00 93.56 87 GLY A N 1
ATOM 667 C CA . GLY A 1 87 ? -7.577 9.012 17.557 1.00 93.56 87 GLY A CA 1
ATOM 668 C C . GLY A 1 87 ? -7.512 7.486 17.523 1.00 93.56 87 GLY A C 1
ATOM 669 O O . GLY A 1 87 ? -6.683 6.907 18.224 1.00 93.56 87 GLY A O 1
ATOM 670 N N . GLU A 1 88 ? -8.352 6.821 16.725 1.00 92.38 88 GLU A N 1
ATOM 671 C CA . GLU A 1 88 ? -8.264 5.374 16.549 1.00 92.38 88 GLU A CA 1
ATOM 672 C C . GLU A 1 88 ? -7.067 5.015 15.655 1.00 92.38 88 GLU A C 1
ATOM 674 O O . GLU A 1 88 ? -6.957 5.465 14.512 1.00 92.38 88 GLU A O 1
ATOM 679 N N . ALA A 1 89 ? -6.153 4.204 16.187 1.00 87.56 89 ALA A N 1
ATOM 680 C CA . ALA A 1 89 ? -5.023 3.669 15.437 1.00 87.56 89 ALA A CA 1
ATOM 681 C C . ALA A 1 89 ? -5.437 2.432 14.621 1.00 87.56 89 ALA A C 1
ATOM 683 O O . ALA A 1 89 ? -6.451 1.801 14.907 1.00 87.56 89 ALA A O 1
ATOM 684 N N . ASP A 1 90 ? -4.635 2.079 13.613 1.00 84.94 90 ASP A N 1
ATOM 685 C CA . ASP A 1 90 ? -4.762 0.819 12.863 1.00 84.94 90 ASP A CA 1
ATOM 686 C C . ASP A 1 90 ? -6.157 0.553 12.263 1.00 84.94 90 ASP A C 1
ATOM 688 O O . ASP A 1 90 ? -6.639 -0.578 12.205 1.00 84.94 90 ASP A O 1
ATOM 692 N N . VAL A 1 91 ? -6.826 1.607 11.787 1.00 82.75 91 VAL A N 1
ATOM 693 C CA . VAL A 1 91 ? -8.144 1.484 11.135 1.00 82.75 91 VAL A CA 1
ATOM 694 C C . VAL A 1 91 ? -8.069 0.987 9.689 1.00 82.75 91 VAL A C 1
ATOM 696 O O . VAL A 1 91 ? -9.107 0.681 9.097 1.00 82.75 91 VAL A O 1
ATOM 699 N N . SER A 1 92 ? -6.860 0.993 9.120 1.00 72.25 92 SER A N 1
ATOM 700 C CA . SER A 1 92 ? -6.543 0.536 7.767 1.00 72.25 92 SER A CA 1
ATOM 701 C C . SER A 1 92 ? -6.476 -0.974 7.687 1.00 72.25 92 SER A C 1
ATOM 703 O O . SER A 1 92 ? -6.177 -1.630 8.700 1.00 72.25 92 SER A O 1
#

Nearest PDB structures (foldseek):
  7vka-assembly1_A  TM=7.665E-01  e=2.190E-01  Arabidopsis thaliana
  7dk8-assembly1_A  TM=8.010E-01  e=4.177E-01  Oryza sativa Indica Group
  5kod-assembly1_A  TM=8.282E-01  e=1.252E+00  Arabidopsis thaliana

Foldseek 3Di:
DDDDDPVVVVVVVVVVVVVVVVVVVVPDPDVVVVQVVQLVVLCVLCPAPVVVVLVRPSPDDPVRCPVSDDDDDCVRCVVLVVCVVVVDPRSD

Mean predicted aligned error: 11.38 Å

Sequence (92 aa):
MPVFPNSFYTLVAGLASAKAGKRLSETPSNPKAQKDILAKLLASYAQTKQGRELGISGLETYAQFAQHVPLQTYSSIRPMIERMQQGEADVS